Protein AF-A0A858RKI2-F1 (afdb_monomer_lite)

Organism: NCBI:txid2728835

Foldseek 3Di:
DDDDDDDDDDDDDDDPPPPPPPPPPPPPVPPPPQDDDDPVNVVVVQVQVVVLVQQFWDQDPVQKIWKWFADPPDIKIKMFHNWGFPDKDWDDQDPVNVVQQWPTKMKTFIFTQWMWIQDPVVRDIDDTDRGDDVQDFRIWMWTQGNNDIHIDTPSSVSMGNDDPPPVVPPD

Radius of gyration: 27.97 Å; chains: 1; bounding box: 84×61×71 Å

Secondary structure (DSSP, 8-state):
---------------------------------PPPPPHHHHHHHHHHHHHHHHTT-EE-TTSEEEEEEEETTEEEEEEEES-EEEEEEEEP--HHHHHTTEEEEEEEEEE-SEEEEEETTTTEEPPPBSS--TTS-SEEEEEEETTEEEEE-TTGGGEE---TTSSTT--

Sequence (171 aa):
MKHALLFLALLATVLPLSAQQAQKPTAVEAAAETPAMRHAEEKEVIAASAALLATSVDLREDGTARTTHQIGRFSNRIEFKGLGIDGIMKAPVTEADRQKGISRRYIALIRCKAHRIWDGPMVEWSEWRESSYGFFPSSIVVEEINGTLSAHAKRLSNFSPGIDSTMAAAR

pLDDT: mean 83.14, std 20.57, range [33.09, 98.69]

Structure (mmCIF, N/CA/C/O backbone):
data_AF-A0A858RKI2-F1
#
_entry.id   AF-A0A858RKI2-F1
#
loop_
_atom_site.group_PDB
_atom_site.id
_atom_site.type_symbol
_atom_site.label_atom_id
_atom_site.label_alt_id
_atom_site.label_comp_id
_atom_site.label_asym_id
_atom_site.label_entity_id
_atom_site.label_seq_id
_atom_site.pdbx_PDB_ins_code
_atom_site.Cartn_x
_atom_site.Cartn_y
_atom_site.Cartn_z
_atom_site.occupancy
_atom_site.B_iso_or_equiv
_atom_site.auth_seq_id
_atom_site.auth_comp_id
_atom_site.auth_asym_id
_atom_site.auth_atom_id
_atom_site.pdbx_PDB_model_num
ATOM 1 N N . MET A 1 1 ? 66.974 46.188 21.996 1.00 36.12 1 MET A N 1
ATOM 2 C CA . MET A 1 1 ? 66.202 47.125 22.848 1.00 36.12 1 MET A CA 1
ATOM 3 C C . MET A 1 1 ? 64.801 46.538 22.972 1.00 36.12 1 MET A C 1
ATOM 5 O O . MET A 1 1 ? 64.173 46.352 21.949 1.00 36.12 1 MET A O 1
ATOM 9 N N . LYS A 1 2 ? 64.479 45.865 24.081 1.00 39.69 2 LYS A N 1
ATOM 10 C CA . LYS A 1 2 ? 63.960 46.409 25.353 1.00 39.69 2 LYS A CA 1
ATOM 11 C C . LYS A 1 2 ? 62.419 46.536 25.348 1.00 39.69 2 LYS A C 1
ATOM 13 O O . LYS A 1 2 ? 61.899 47.468 24.756 1.00 39.69 2 LYS A O 1
ATOM 18 N N . HIS A 1 3 ? 61.801 45.644 26.138 1.00 39.72 3 HIS A N 1
ATOM 19 C CA . HIS A 1 3 ? 60.530 45.770 26.888 1.00 39.72 3 HIS A CA 1
ATOM 20 C C . HIS A 1 3 ? 59.224 45.570 26.079 1.00 39.72 3 HIS A C 1
ATOM 22 O O . HIS A 1 3 ? 59.159 45.954 24.926 1.00 39.72 3 HIS A O 1
ATOM 28 N N . ALA A 1 4 ? 58.150 44.954 26.587 1.00 47.41 4 ALA A N 1
ATOM 29 C CA . ALA A 1 4 ? 57.795 44.594 27.958 1.00 47.41 4 ALA A CA 1
ATOM 30 C C . ALA A 1 4 ? 56.807 43.408 27.991 1.00 47.41 4 ALA A C 1
ATOM 32 O O . ALA A 1 4 ? 55.899 43.323 27.166 1.00 47.41 4 ALA A O 1
ATOM 33 N N . LEU A 1 5 ? 56.967 42.547 29.002 1.00 50.38 5 LEU A N 1
ATOM 34 C CA . LEU A 1 5 ? 55.889 41.757 29.596 1.00 50.38 5 LEU A CA 1
ATOM 35 C C . LEU A 1 5 ? 54.758 42.695 30.049 1.00 50.38 5 LEU A C 1
ATOM 37 O O . LEU A 1 5 ? 55.042 43.689 30.717 1.00 50.38 5 LEU A O 1
ATOM 41 N N . LEU A 1 6 ? 53.500 42.301 29.848 1.00 52.38 6 LEU A N 1
ATOM 42 C CA . LEU A 1 6 ? 52.446 42.644 30.799 1.00 52.38 6 LEU A CA 1
ATOM 43 C C . LEU A 1 6 ? 51.528 41.439 31.020 1.00 52.38 6 LEU A C 1
ATOM 45 O O . LEU A 1 6 ? 50.743 41.042 30.164 1.00 52.38 6 LEU A O 1
ATOM 49 N N . PHE A 1 7 ? 51.698 40.854 32.201 1.00 47.66 7 PHE A N 1
ATOM 50 C CA . PHE A 1 7 ? 50.755 39.976 32.876 1.00 47.66 7 PHE A CA 1
ATOM 51 C C . PHE A 1 7 ? 49.461 40.754 33.153 1.00 47.66 7 PHE A C 1
ATOM 53 O O . PHE A 1 7 ? 49.524 41.826 33.753 1.00 47.66 7 PHE A O 1
ATOM 60 N N . LEU A 1 8 ? 48.297 40.188 32.832 1.00 52.75 8 LEU A N 1
ATOM 61 C CA . LEU A 1 8 ? 47.074 40.507 33.566 1.00 52.75 8 LEU A CA 1
ATOM 62 C C . LEU A 1 8 ? 46.262 39.227 33.775 1.00 52.75 8 LEU A C 1
ATOM 64 O O . LEU A 1 8 ? 45.680 38.666 32.849 1.00 52.75 8 LEU A O 1
ATOM 68 N N . ALA A 1 9 ? 46.288 38.758 35.018 1.00 50.25 9 ALA A N 1
ATOM 69 C CA . ALA A 1 9 ? 45.413 37.725 35.535 1.00 50.25 9 ALA A CA 1
ATOM 70 C C . ALA A 1 9 ? 43.988 38.282 35.648 1.00 50.25 9 ALA A C 1
ATOM 72 O O . ALA A 1 9 ? 43.811 39.375 36.187 1.00 50.25 9 ALA A O 1
ATOM 73 N N . LEU A 1 10 ? 42.978 37.525 35.211 1.00 48.59 10 LEU A N 1
ATOM 74 C CA . LEU A 1 10 ? 41.600 37.770 35.626 1.00 48.59 10 LEU A CA 1
ATOM 75 C C . LEU A 1 10 ? 40.978 36.500 36.216 1.00 48.59 10 LEU A C 1
ATOM 77 O O . LEU A 1 10 ? 41.015 35.419 35.634 1.00 48.59 10 LEU A O 1
ATOM 81 N N . LEU A 1 11 ? 40.471 36.714 37.425 1.00 50.12 11 LEU A N 1
ATOM 82 C CA . LEU A 1 11 ? 39.887 35.822 38.413 1.00 50.12 11 LEU A CA 1
ATOM 83 C C . LEU A 1 11 ? 38.933 34.744 37.882 1.00 50.12 11 LEU A C 1
ATOM 85 O O . LEU A 1 11 ? 37.985 35.007 37.146 1.00 50.12 11 LEU A O 1
ATOM 89 N N . ALA A 1 12 ? 39.125 33.550 38.439 1.00 54.34 12 ALA A N 1
ATOM 90 C CA . ALA A 1 12 ? 38.161 32.468 38.486 1.00 54.34 12 ALA A CA 1
ATOM 91 C C . ALA A 1 12 ? 36.948 32.828 39.364 1.00 54.34 12 ALA A C 1
ATOM 93 O O . ALA A 1 12 ? 37.104 33.198 40.525 1.00 54.34 12 ALA A O 1
ATOM 94 N N . THR A 1 13 ? 35.742 32.623 38.834 1.00 47.50 13 THR A N 1
ATOM 95 C CA . THR A 1 13 ? 34.520 32.379 39.619 1.00 47.50 13 THR A CA 1
ATOM 96 C C . THR A 1 13 ? 33.737 31.254 38.945 1.00 47.50 13 THR A C 1
ATOM 98 O O . THR A 1 13 ? 32.781 31.469 38.206 1.00 47.50 13 THR A O 1
ATOM 101 N N . VAL A 1 14 ? 34.193 30.015 39.141 1.00 53.03 14 VAL A N 1
ATOM 102 C CA . VAL A 1 14 ? 33.421 28.841 38.723 1.00 53.03 14 VAL A CA 1
ATOM 103 C C . VAL A 1 14 ? 32.367 28.603 39.798 1.00 53.03 14 VAL A C 1
ATOM 105 O O . VAL A 1 14 ? 32.692 28.302 40.945 1.00 53.03 14 VAL A O 1
ATOM 108 N N . LEU A 1 15 ? 31.110 28.834 39.424 1.00 57.56 15 LEU A N 1
ATOM 109 C CA . LEU A 1 15 ? 29.923 28.619 40.246 1.00 57.56 15 LEU A CA 1
ATOM 110 C C . LEU A 1 15 ? 29.910 27.199 40.843 1.00 57.56 15 LEU A C 1
ATOM 112 O O . LEU A 1 15 ? 30.323 26.253 40.165 1.00 57.56 15 LEU A O 1
ATOM 116 N N . PRO A 1 16 ? 29.405 27.019 42.079 1.00 51.66 16 PRO A N 1
ATOM 117 C CA . PRO A 1 16 ? 29.205 25.695 42.636 1.00 51.66 16 PRO A CA 1
ATOM 118 C C . PRO A 1 16 ? 28.183 24.953 41.776 1.00 51.66 16 PRO A C 1
ATOM 120 O O . PRO A 1 16 ? 27.050 25.397 41.583 1.00 51.66 16 PRO A O 1
ATOM 123 N N . LEU A 1 17 ? 28.622 23.813 41.252 1.00 49.69 17 LEU A N 1
ATOM 124 C CA . LEU A 1 17 ? 27.798 22.804 40.614 1.00 49.69 17 LEU A CA 1
ATOM 125 C C . LEU A 1 17 ? 26.860 22.234 41.686 1.00 49.69 17 LEU A C 1
ATOM 127 O O . LEU A 1 17 ? 27.155 21.218 42.313 1.00 49.69 17 LEU A O 1
ATOM 131 N N . SER A 1 18 ? 25.756 22.932 41.955 1.00 55.06 18 SER A N 1
ATOM 132 C CA . SER A 1 18 ? 24.656 22.378 42.732 1.00 55.06 18 SER A CA 1
ATOM 133 C C . SER A 1 18 ? 24.201 21.122 42.012 1.00 55.06 18 SER A C 1
ATOM 135 O O . SER A 1 18 ? 23.663 21.179 40.907 1.00 55.06 18 SER A O 1
ATOM 137 N N . ALA A 1 19 ? 24.492 19.988 42.641 1.00 53.28 19 ALA A N 1
ATOM 138 C CA . ALA A 1 19 ? 24.012 18.678 42.276 1.00 53.28 19 ALA A CA 1
ATOM 139 C C . ALA A 1 19 ? 22.488 18.740 42.158 1.00 53.28 19 ALA A C 1
ATOM 141 O O . ALA A 1 19 ? 21.755 18.645 43.141 1.00 53.28 19 ALA A O 1
ATOM 142 N N . GLN A 1 20 ? 22.015 18.927 40.932 1.00 51.88 20 GLN A N 1
ATOM 143 C CA . GLN A 1 20 ? 20.638 18.695 40.566 1.00 51.88 20 GLN A CA 1
ATOM 144 C C . GLN A 1 20 ? 20.462 17.184 40.679 1.00 51.88 20 GLN A C 1
ATOM 146 O O . GLN A 1 20 ? 20.778 16.433 39.758 1.00 51.88 20 GLN A O 1
ATOM 151 N N . GLN A 1 21 ? 20.071 16.734 41.875 1.00 49.28 21 GLN A N 1
ATOM 152 C CA . GLN A 1 21 ? 19.572 15.388 42.092 1.00 49.28 21 GLN A CA 1
ATOM 153 C C . GLN A 1 21 ? 18.500 15.166 41.035 1.00 49.28 21 GLN A C 1
ATOM 155 O O . GLN A 1 21 ? 17.406 15.724 41.108 1.00 49.28 21 GLN A O 1
ATOM 160 N N . ALA A 1 22 ? 18.855 14.383 40.021 1.00 46.59 22 ALA A N 1
ATOM 161 C CA . ALA A 1 22 ? 17.916 13.822 39.085 1.00 46.59 22 ALA A CA 1
ATOM 162 C C . ALA A 1 22 ? 16.953 12.969 39.914 1.00 46.59 22 ALA A C 1
ATOM 164 O O . ALA A 1 22 ? 17.227 11.809 40.224 1.00 46.59 22 ALA A O 1
ATOM 165 N N . GLN A 1 23 ? 15.837 13.573 40.327 1.00 50.12 23 GLN A N 1
ATOM 166 C CA . GLN A 1 23 ? 14.639 12.842 40.687 1.00 50.12 23 GLN A CA 1
ATOM 167 C C . GLN A 1 23 ? 14.263 12.048 39.446 1.00 50.12 23 GLN A C 1
ATOM 169 O O . GLN A 1 23 ? 13.636 12.556 38.523 1.00 50.12 23 GLN A O 1
ATOM 174 N N . LYS A 1 24 ? 14.737 10.805 39.409 1.00 44.94 24 LYS A N 1
ATOM 175 C CA . LYS A 1 24 ? 14.266 9.762 38.515 1.00 44.94 24 LYS A CA 1
ATOM 176 C C . LYS A 1 24 ? 12.755 9.688 38.754 1.00 44.94 24 LYS A C 1
ATOM 178 O O . LYS A 1 24 ? 12.365 9.297 39.857 1.00 44.94 24 LYS A O 1
ATOM 183 N N . PRO A 1 25 ? 11.897 10.108 37.811 1.00 48.62 25 PRO A N 1
ATOM 184 C CA . PRO A 1 25 ? 10.475 9.902 37.972 1.00 48.62 25 PRO A CA 1
ATOM 185 C C . PRO A 1 25 ? 10.285 8.392 37.916 1.00 48.62 25 PRO A C 1
ATOM 187 O O . PRO A 1 25 ? 10.429 7.773 36.863 1.00 48.62 25 PRO A O 1
ATOM 190 N N . THR A 1 26 ? 10.008 7.783 39.063 1.00 49.16 26 THR A N 1
ATOM 191 C CA . THR A 1 26 ? 9.483 6.421 39.148 1.00 49.16 26 THR A CA 1
ATOM 192 C C . THR A 1 26 ? 8.024 6.460 38.695 1.00 49.16 26 THR A C 1
ATOM 194 O O . THR A 1 26 ? 7.110 6.157 39.451 1.00 49.16 26 THR A O 1
ATOM 197 N N . ALA A 1 27 ? 7.789 6.897 37.458 1.00 53.28 27 ALA A N 1
ATOM 198 C CA . ALA A 1 27 ? 6.580 6.557 36.746 1.00 53.28 27 ALA A CA 1
ATOM 199 C C . ALA A 1 27 ? 6.843 5.161 36.190 1.00 53.28 27 ALA A C 1
ATOM 201 O O . ALA A 1 27 ? 7.431 4.993 35.123 1.00 53.28 27 ALA A O 1
ATOM 202 N N . VAL A 1 28 ? 6.459 4.144 36.961 1.00 48.91 28 VAL A N 1
ATOM 203 C CA . VAL A 1 28 ? 6.124 2.850 36.372 1.00 48.91 28 VAL A CA 1
ATOM 204 C C . VAL A 1 28 ? 4.863 3.122 35.560 1.00 48.91 28 VAL A C 1
ATOM 206 O O . VAL A 1 28 ? 3.744 2.96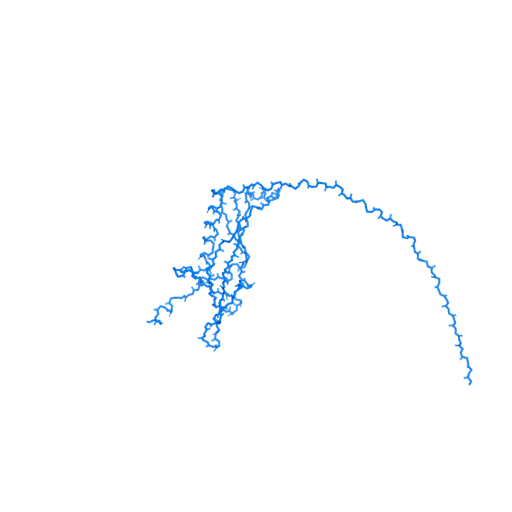3 36.037 1.00 48.91 28 VAL A O 1
ATOM 209 N N . GLU A 1 29 ? 5.060 3.675 34.365 1.00 51.69 29 GLU A N 1
ATOM 210 C CA . GLU A 1 29 ? 4.065 3.693 33.313 1.00 51.69 29 GLU A CA 1
ATOM 211 C C . GLU A 1 29 ? 3.793 2.219 33.045 1.00 51.69 29 GLU A C 1
ATOM 213 O O . GLU A 1 29 ? 4.621 1.514 32.466 1.00 51.69 29 GLU A O 1
ATOM 218 N N . ALA A 1 30 ? 2.708 1.716 33.637 1.00 50.47 30 ALA A N 1
ATOM 219 C CA . ALA A 1 30 ? 2.226 0.375 33.392 1.00 50.47 30 ALA A CA 1
ATOM 220 C C . ALA A 1 30 ? 2.144 0.240 31.875 1.00 50.47 30 ALA A C 1
ATOM 222 O O . ALA A 1 30 ? 1.335 0.921 31.245 1.00 50.47 30 ALA A O 1
ATOM 223 N N . ALA A 1 31 ? 3.046 -0.556 31.298 1.00 51.44 31 ALA A N 1
ATOM 224 C CA . ALA A 1 31 ? 3.035 -0.864 29.884 1.00 51.44 31 ALA A CA 1
ATOM 225 C C . ALA A 1 31 ? 1.660 -1.463 29.608 1.00 51.44 31 ALA A C 1
ATOM 227 O O . ALA A 1 31 ? 1.394 -2.602 29.985 1.00 51.44 31 ALA A O 1
ATOM 228 N N . ALA A 1 32 ? 0.751 -0.647 29.074 1.00 59.94 32 ALA A N 1
ATOM 229 C CA . ALA A 1 32 ? -0.600 -1.070 28.784 1.00 59.94 32 ALA A CA 1
ATOM 230 C C . ALA A 1 32 ? -0.476 -2.242 27.813 1.00 59.94 32 ALA A C 1
ATOM 232 O O . ALA A 1 32 ? -0.020 -2.064 26.680 1.00 59.94 32 ALA A O 1
ATOM 233 N N . GLU A 1 33 ? -0.796 -3.445 28.293 1.00 58.66 33 GLU A N 1
ATOM 234 C CA . GLU A 1 33 ? -0.768 -4.654 27.483 1.00 58.66 33 GLU A CA 1
ATOM 235 C C . GLU A 1 33 ? -1.616 -4.387 26.246 1.00 58.66 33 GLU A C 1
ATOM 237 O O . GLU A 1 33 ? -2.821 -4.139 26.327 1.00 58.66 33 GLU A O 1
ATOM 242 N N . THR A 1 34 ? -0.961 -4.338 25.087 1.00 61.34 34 THR A N 1
ATOM 243 C CA . THR A 1 34 ? -1.662 -4.085 23.834 1.00 61.34 34 THR A CA 1
ATOM 244 C C . THR A 1 34 ? -2.563 -5.293 23.591 1.00 61.34 34 THR A C 1
ATOM 246 O O . THR A 1 34 ? -2.041 -6.402 23.465 1.00 61.34 34 THR A O 1
ATOM 249 N N . PRO A 1 35 ? -3.899 -5.131 23.559 1.00 68.81 35 PRO A N 1
ATOM 250 C CA . PRO A 1 35 ? -4.794 -6.271 23.457 1.00 68.81 35 PRO A CA 1
ATOM 251 C C . PRO A 1 35 ? -4.510 -7.036 22.164 1.00 68.81 35 PRO A C 1
ATOM 253 O O . PRO A 1 35 ? -4.416 -6.429 21.092 1.00 68.81 35 PRO A O 1
ATOM 256 N N . ALA A 1 36 ? -4.381 -8.360 22.278 1.00 77.88 36 ALA A N 1
ATOM 257 C CA . ALA A 1 36 ? -4.088 -9.233 21.149 1.00 77.88 36 ALA A CA 1
ATOM 258 C C . ALA A 1 36 ? -5.104 -9.028 20.012 1.00 77.88 36 ALA A C 1
ATOM 260 O O . ALA A 1 36 ? -6.308 -8.865 20.243 1.00 77.88 36 ALA A O 1
ATOM 261 N N . MET A 1 37 ? -4.611 -9.014 18.774 1.00 86.94 37 MET A N 1
ATOM 262 C CA . MET A 1 37 ? -5.456 -8.901 17.590 1.00 86.94 37 MET A CA 1
ATOM 263 C C . MET A 1 37 ? -6.272 -10.180 17.412 1.00 86.94 37 MET A C 1
ATOM 265 O O . MET A 1 37 ? -5.734 -11.284 17.467 1.00 86.94 37 MET A O 1
ATOM 269 N N . ARG A 1 38 ? -7.578 -10.040 17.180 1.00 89.69 38 ARG A N 1
ATOM 270 C CA . ARG A 1 38 ? -8.425 -11.191 16.844 1.00 89.69 38 ARG A CA 1
ATOM 271 C C . ARG A 1 38 ? -8.245 -11.536 15.366 1.00 89.69 38 ARG A C 1
ATOM 273 O O . ARG A 1 38 ? -8.160 -10.638 14.538 1.00 89.69 38 ARG A O 1
ATOM 280 N N . HIS A 1 39 ? -8.323 -12.817 15.012 1.00 87.62 39 HIS A N 1
ATOM 281 C CA . HIS A 1 39 ? -8.205 -13.271 13.617 1.00 87.62 39 HIS A CA 1
ATOM 282 C C . HIS A 1 39 ? -9.212 -12.591 12.660 1.00 87.62 39 HIS A C 1
ATOM 284 O O . HIS A 1 39 ? -8.916 -12.341 11.494 1.00 87.62 39 HIS A O 1
ATOM 290 N N . ALA A 1 40 ? -10.422 -12.273 13.135 1.00 92.12 40 ALA A N 1
ATOM 291 C CA . ALA A 1 40 ? -11.398 -11.523 12.339 1.00 92.12 40 ALA A CA 1
ATOM 292 C C . ALA A 1 40 ? -10.909 -10.099 12.008 1.00 92.12 40 ALA A C 1
ATOM 294 O O . ALA A 1 40 ? -11.049 -9.656 10.873 1.00 92.12 40 ALA A O 1
ATOM 295 N N . GLU A 1 41 ? -10.273 -9.426 12.973 1.00 94.12 41 GLU A N 1
ATOM 296 C CA . GLU A 1 41 ? -9.709 -8.081 12.794 1.00 94.12 41 GLU A CA 1
ATOM 297 C C . GLU A 1 41 ? -8.549 -8.102 11.797 1.00 94.12 41 GLU A C 1
ATOM 299 O O . GLU A 1 41 ? -8.443 -7.223 10.951 1.00 94.12 41 GLU A O 1
ATOM 304 N N . GLU A 1 42 ? -7.704 -9.130 11.852 1.00 95.44 42 GLU A N 1
ATOM 305 C CA . GLU A 1 42 ? -6.600 -9.294 10.907 1.00 95.44 42 GLU A CA 1
ATOM 306 C C . GLU A 1 42 ? -7.110 -9.381 9.462 1.00 95.44 42 GLU A C 1
ATOM 308 O O . GLU A 1 42 ? -6.651 -8.643 8.590 1.00 95.44 42 GLU A O 1
ATOM 313 N N . LYS A 1 43 ? -8.130 -10.213 9.214 1.00 96.38 43 LYS A N 1
ATOM 314 C CA . LYS A 1 43 ? -8.747 -10.352 7.887 1.00 96.38 43 LYS A CA 1
ATOM 315 C C . LYS A 1 43 ? -9.358 -9.037 7.392 1.00 96.38 43 LYS A C 1
ATOM 317 O O . LYS A 1 43 ? -9.203 -8.701 6.219 1.00 96.38 43 LYS A O 1
ATOM 322 N N . GLU A 1 44 ? -10.034 -8.299 8.273 1.00 97.00 44 GLU A N 1
ATOM 323 C CA . GLU A 1 44 ? -10.581 -6.968 7.979 1.00 97.00 44 GLU A CA 1
ATOM 324 C C . GLU A 1 44 ? -9.476 -5.981 7.565 1.00 97.00 44 GLU A C 1
ATOM 326 O O . GLU A 1 44 ? -9.600 -5.293 6.549 1.00 97.00 44 GLU A O 1
ATOM 331 N N . VAL A 1 45 ? -8.370 -5.944 8.314 1.00 97.56 45 VAL A N 1
ATOM 332 C CA . VAL A 1 45 ? -7.240 -5.042 8.054 1.00 97.56 45 VAL A CA 1
ATOM 333 C C . VAL A 1 45 ? -6.508 -5.413 6.765 1.00 97.56 45 VAL A C 1
ATOM 335 O O . VAL A 1 45 ? -6.158 -4.514 5.996 1.00 97.56 45 VAL A O 1
ATOM 338 N N . ILE A 1 46 ? -6.312 -6.707 6.486 1.00 97.56 46 ILE A N 1
ATOM 339 C CA . ILE A 1 46 ? -5.743 -7.184 5.215 1.00 97.56 46 ILE A CA 1
ATOM 340 C C . ILE A 1 46 ? -6.629 -6.744 4.049 1.00 97.56 46 ILE A C 1
ATOM 342 O O . ILE A 1 46 ? -6.117 -6.190 3.080 1.00 97.56 46 ILE A O 1
ATOM 346 N N . ALA A 1 47 ? -7.946 -6.945 4.144 1.00 97.62 47 ALA A N 1
ATOM 347 C CA . ALA A 1 47 ? -8.878 -6.579 3.081 1.00 97.62 47 ALA A CA 1
ATOM 348 C C . ALA A 1 47 ? -8.884 -5.064 2.812 1.00 97.62 47 ALA A C 1
ATOM 350 O O . ALA A 1 47 ? -8.756 -4.648 1.661 1.00 97.62 47 ALA A O 1
ATOM 351 N N . ALA A 1 48 ? -8.962 -4.239 3.862 1.00 98.19 48 ALA A N 1
ATOM 352 C CA . ALA A 1 48 ? -8.915 -2.781 3.737 1.00 98.19 48 ALA A CA 1
ATOM 353 C C . ALA A 1 48 ? -7.579 -2.296 3.144 1.00 98.19 48 ALA A C 1
ATOM 355 O O . ALA A 1 48 ? -7.548 -1.417 2.283 1.00 98.19 48 ALA A O 1
ATOM 356 N N . SER A 1 49 ? -6.472 -2.907 3.570 1.00 98.31 49 SER A N 1
ATOM 357 C CA . SER A 1 49 ? -5.130 -2.595 3.075 1.00 98.31 49 SER A CA 1
ATOM 358 C C . SER A 1 49 ? -4.947 -2.991 1.609 1.00 98.31 49 SER A C 1
ATOM 360 O O . SER A 1 49 ? -4.407 -2.213 0.825 1.00 98.31 49 SER A O 1
ATOM 362 N N . ALA A 1 50 ? -5.426 -4.174 1.216 1.00 96.38 50 ALA A N 1
ATOM 363 C CA . ALA A 1 50 ? -5.390 -4.644 -0.166 1.00 96.38 50 ALA A CA 1
ATOM 364 C C . ALA A 1 50 ? -6.234 -3.752 -1.088 1.00 96.38 50 ALA A C 1
ATOM 366 O O . ALA A 1 50 ? -5.771 -3.382 -2.166 1.00 96.38 50 ALA A O 1
ATOM 367 N N . ALA A 1 51 ? -7.430 -3.350 -0.641 1.00 96.81 51 ALA A N 1
ATOM 368 C CA . ALA A 1 51 ? -8.287 -2.425 -1.378 1.00 96.81 51 ALA A CA 1
ATOM 369 C C . ALA A 1 51 ? -7.602 -1.070 -1.609 1.00 96.81 51 ALA A C 1
ATOM 371 O O . ALA A 1 51 ? -7.645 -0.549 -2.720 1.00 96.81 51 ALA A O 1
ATOM 372 N N . LEU A 1 52 ? -6.918 -0.530 -0.593 1.00 97.75 52 LEU A N 1
ATOM 373 C CA . LEU A 1 52 ? -6.134 0.696 -0.738 1.00 97.75 52 LEU A CA 1
ATOM 374 C C . LEU A 1 52 ? -4.949 0.512 -1.702 1.00 97.75 52 LEU A C 1
ATOM 376 O O . LEU A 1 52 ? -4.721 1.358 -2.557 1.00 97.75 52 LEU A O 1
ATOM 380 N N . LEU A 1 53 ? -4.185 -0.580 -1.598 1.00 96.88 53 LEU A N 1
ATOM 381 C CA . LEU A 1 53 ? -3.053 -0.820 -2.505 1.00 96.88 53 LEU A CA 1
ATOM 382 C C . LEU A 1 53 ? -3.499 -0.925 -3.967 1.00 96.88 53 LEU A C 1
ATOM 384 O O . LEU A 1 53 ? -2.826 -0.380 -4.842 1.00 96.88 53 LEU A O 1
ATOM 388 N N . ALA A 1 54 ? -4.647 -1.556 -4.224 1.00 94.88 54 ALA A N 1
ATOM 389 C CA . ALA A 1 54 ? -5.209 -1.701 -5.564 1.00 94.88 54 ALA A CA 1
ATOM 390 C C . ALA A 1 54 ? -5.550 -0.356 -6.236 1.00 94.88 54 ALA A C 1
ATOM 392 O O . ALA A 1 54 ? -5.615 -0.288 -7.461 1.00 94.88 54 ALA A O 1
ATOM 393 N N . THR A 1 55 ? -5.713 0.741 -5.481 1.00 95.88 55 THR A N 1
ATOM 394 C CA . THR A 1 55 ? -5.914 2.074 -6.084 1.00 95.88 55 THR A CA 1
ATOM 395 C C . THR A 1 55 ? -4.641 2.657 -6.690 1.00 95.88 55 THR A C 1
ATOM 397 O O . THR A 1 55 ? -4.706 3.618 -7.454 1.00 95.88 55 THR A O 1
ATOM 400 N N . SER A 1 56 ? -3.477 2.118 -6.326 1.00 96.69 56 SER A N 1
ATOM 401 C CA . SER A 1 56 ? -2.166 2.689 -6.652 1.00 96.69 56 SER A CA 1
ATOM 402 C C . SER A 1 56 ? -1.215 1.700 -7.312 1.00 96.69 56 SER A C 1
ATOM 404 O O . SER A 1 56 ? -0.158 2.106 -7.800 1.00 96.69 56 SER A O 1
ATOM 406 N N . VAL A 1 57 ? -1.566 0.418 -7.337 1.00 96.44 57 VAL A N 1
ATOM 407 C CA . VAL A 1 57 ? -0.729 -0.660 -7.850 1.00 96.44 57 VAL A CA 1
ATOM 408 C C . VAL A 1 57 ? -1.586 -1.643 -8.644 1.00 96.44 57 VAL A C 1
ATOM 410 O O . VAL A 1 57 ? -2.627 -2.084 -8.169 1.00 96.44 57 VAL A O 1
ATOM 413 N N . ASP A 1 58 ? -1.118 -2.006 -9.834 1.00 95.44 58 ASP A N 1
ATOM 414 C CA . ASP A 1 58 ? -1.647 -3.105 -10.637 1.00 95.44 58 ASP A CA 1
ATOM 415 C C . ASP A 1 58 ? -1.047 -4.432 -10.145 1.00 95.44 58 ASP A C 1
ATOM 417 O O . ASP A 1 58 ? 0.156 -4.672 -10.293 1.00 95.44 58 ASP A O 1
ATOM 421 N N . LEU A 1 59 ? -1.861 -5.263 -9.494 1.00 92.62 59 LEU A N 1
ATOM 422 C CA . LEU A 1 59 ? -1.470 -6.577 -8.976 1.00 92.62 59 LEU A CA 1
ATOM 423 C C . LEU A 1 59 ? -1.703 -7.640 -10.055 1.00 92.62 59 LEU A C 1
ATOM 425 O O . LEU A 1 59 ? -2.816 -7.773 -10.558 1.00 92.62 59 LEU A O 1
ATOM 429 N N . ARG A 1 60 ? -0.674 -8.429 -10.381 1.00 92.69 60 ARG A N 1
ATOM 430 C CA . ARG A 1 60 ? -0.712 -9.397 -11.486 1.00 92.69 60 ARG A CA 1
ATOM 431 C C . ARG A 1 60 ? -0.709 -10.844 -10.998 1.00 92.69 60 ARG A C 1
ATOM 433 O O . ARG A 1 60 ? -0.187 -11.164 -9.932 1.00 92.69 60 ARG A O 1
ATOM 440 N N . GLU A 1 61 ? -1.247 -11.736 -11.829 1.00 91.31 61 GLU A N 1
ATOM 441 C CA . GLU A 1 61 ? -1.337 -13.180 -11.552 1.00 91.31 61 GLU A CA 1
ATOM 442 C C . GLU A 1 61 ? 0.036 -13.857 -11.392 1.00 91.31 61 GLU A C 1
ATOM 444 O O . GLU A 1 61 ? 0.158 -14.863 -10.699 1.00 91.31 61 GLU A O 1
ATOM 449 N N . ASP A 1 62 ? 1.090 -13.283 -11.983 1.00 92.81 62 ASP A N 1
ATOM 450 C CA . ASP A 1 62 ? 2.474 -13.768 -11.876 1.00 92.81 62 ASP A CA 1
ATOM 451 C C . ASP A 1 62 ? 3.138 -13.457 -10.513 1.00 92.81 62 ASP A C 1
ATOM 453 O O . ASP A 1 62 ? 4.326 -13.725 -10.318 1.00 92.81 62 ASP A O 1
ATOM 457 N N . GLY A 1 63 ? 2.392 -12.881 -9.562 1.00 92.69 63 GLY A N 1
ATOM 458 C CA . GLY A 1 63 ? 2.881 -12.526 -8.227 1.00 92.69 63 GLY A CA 1
ATOM 459 C C . GLY A 1 63 ? 3.740 -11.258 -8.196 1.00 92.69 63 GLY A C 1
ATOM 460 O O . GLY A 1 63 ? 4.396 -10.965 -7.186 1.00 92.69 63 GLY A O 1
ATOM 461 N N . THR A 1 64 ? 3.763 -10.501 -9.289 1.00 96.44 64 THR A N 1
ATOM 462 C CA . THR A 1 64 ? 4.374 -9.175 -9.339 1.00 96.44 64 THR A CA 1
ATOM 463 C C . THR A 1 64 ? 3.317 -8.077 -9.277 1.00 96.44 64 THR A C 1
ATOM 465 O O . THR A 1 64 ? 2.117 -8.310 -9.415 1.00 96.44 64 THR A O 1
ATOM 468 N N . ALA A 1 65 ? 3.776 -6.851 -9.066 1.00 96.25 65 ALA A N 1
ATOM 469 C CA . ALA A 1 65 ? 2.916 -5.685 -9.008 1.00 96.25 65 ALA A CA 1
ATOM 470 C C . ALA A 1 65 ? 3.565 -4.510 -9.743 1.00 96.25 65 ALA A C 1
ATOM 472 O O . ALA A 1 65 ? 4.790 -4.396 -9.730 1.00 96.25 65 ALA A O 1
ATOM 473 N N . ARG A 1 66 ? 2.784 -3.639 -10.383 1.00 95.75 66 ARG A N 1
ATOM 474 C CA . ARG A 1 66 ? 3.290 -2.472 -11.125 1.00 95.75 66 ARG A CA 1
ATOM 475 C C . ARG A 1 66 ? 2.671 -1.179 -10.634 1.00 95.75 66 ARG A C 1
ATOM 477 O O . ARG A 1 66 ? 1.518 -1.134 -10.233 1.00 95.75 66 ARG A O 1
ATOM 484 N N . THR A 1 67 ? 3.445 -0.106 -10.678 1.00 96.31 67 THR A N 1
ATOM 485 C CA . THR A 1 67 ? 2.952 1.237 -10.376 1.00 96.31 67 THR A CA 1
ATOM 486 C C . THR A 1 67 ? 3.732 2.280 -11.164 1.00 96.31 67 THR A C 1
ATOM 488 O O . THR A 1 67 ? 4.849 2.038 -11.625 1.00 96.31 67 THR A O 1
ATOM 491 N N . THR A 1 68 ? 3.157 3.466 -11.302 1.00 95.81 68 THR A N 1
ATOM 492 C CA . THR A 1 68 ? 3.844 4.670 -11.755 1.00 95.81 68 THR A CA 1
ATOM 493 C C . THR A 1 68 ? 3.929 5.655 -10.601 1.00 95.81 68 THR A C 1
ATOM 495 O O . THR A 1 68 ? 2.910 6.097 -10.082 1.00 95.81 68 THR A O 1
ATOM 498 N N . HIS A 1 69 ? 5.148 6.033 -10.224 1.00 95.12 69 HIS A N 1
ATOM 499 C CA . HIS A 1 69 ? 5.409 7.087 -9.252 1.00 95.12 69 HIS A CA 1
ATOM 500 C C . HIS A 1 69 ? 5.531 8.434 -9.959 1.00 95.12 69 HIS A C 1
ATOM 502 O O . HIS A 1 69 ? 6.419 8.620 -10.793 1.00 95.12 69 HIS A O 1
ATOM 508 N N . GLN A 1 70 ? 4.668 9.377 -9.600 1.00 92.62 70 GLN A N 1
ATOM 509 C CA . GLN A 1 70 ? 4.682 10.748 -10.093 1.00 92.62 70 GLN A CA 1
ATOM 510 C C . GLN A 1 70 ? 5.382 11.683 -9.097 1.00 92.62 70 GLN A C 1
ATOM 512 O O . GLN A 1 70 ? 5.026 11.751 -7.919 1.00 92.62 70 GLN A O 1
ATOM 517 N N . ILE A 1 71 ? 6.375 12.434 -9.582 1.00 87.50 71 ILE A N 1
ATOM 518 C CA . ILE A 1 71 ? 7.096 13.468 -8.830 1.00 87.50 71 ILE A CA 1
ATOM 519 C C . ILE A 1 71 ? 7.134 14.743 -9.676 1.00 87.50 71 ILE A C 1
ATOM 521 O O . ILE A 1 71 ? 7.989 14.915 -10.547 1.00 87.50 71 ILE A O 1
ATOM 525 N N . GLY A 1 72 ? 6.198 15.660 -9.428 1.00 88.62 72 GLY A N 1
ATOM 526 C CA . GLY A 1 72 ? 6.050 16.857 -10.254 1.00 88.62 72 GLY A CA 1
ATOM 527 C C . GLY A 1 72 ? 5.732 16.478 -11.702 1.00 88.62 72 GLY A C 1
ATOM 528 O O . GLY A 1 72 ? 4.682 15.905 -11.968 1.00 88.62 72 GLY A O 1
ATOM 529 N N . ARG A 1 73 ? 6.642 16.783 -12.634 1.00 86.00 73 ARG A N 1
ATOM 530 C CA . ARG A 1 73 ? 6.513 16.412 -14.058 1.00 86.00 73 ARG A CA 1
ATOM 531 C C . ARG A 1 73 ? 7.190 15.086 -14.417 1.00 86.00 73 ARG A C 1
ATOM 533 O O . ARG A 1 73 ? 7.079 14.646 -15.555 1.00 86.00 73 ARG A O 1
ATOM 540 N N . PHE A 1 74 ? 7.906 14.471 -13.480 1.00 86.38 74 PHE A N 1
ATOM 541 C CA . PHE A 1 74 ? 8.606 13.211 -13.706 1.00 86.38 74 PHE A CA 1
ATOM 542 C C . PHE A 1 74 ? 7.710 12.031 -13.342 1.00 86.38 74 PHE A C 1
ATOM 544 O O . PHE A 1 74 ? 7.008 12.065 -12.331 1.00 86.38 74 PHE A O 1
ATOM 551 N N . SER A 1 75 ? 7.770 10.970 -14.143 1.00 90.25 75 SER A N 1
ATOM 552 C CA . SER A 1 75 ? 7.071 9.714 -13.882 1.00 90.25 75 SER A CA 1
ATOM 553 C C . SER A 1 75 ? 8.038 8.544 -14.006 1.00 90.25 75 SER A C 1
ATOM 555 O O . SER A 1 75 ? 8.640 8.369 -15.064 1.00 90.25 75 SER A O 1
ATOM 557 N N . ASN A 1 76 ? 8.142 7.725 -12.963 1.00 91.62 76 ASN A N 1
ATOM 558 C CA . ASN A 1 76 ? 8.947 6.506 -12.971 1.00 91.62 76 ASN A CA 1
ATOM 559 C C . ASN A 1 76 ? 8.037 5.287 -12.871 1.00 91.62 76 ASN A C 1
ATOM 561 O O . ASN A 1 76 ? 7.206 5.211 -11.966 1.00 91.62 76 ASN A O 1
ATOM 565 N N . ARG A 1 77 ? 8.211 4.320 -13.774 1.00 94.00 77 ARG A N 1
ATOM 566 C CA . ARG A 1 77 ? 7.514 3.033 -13.691 1.00 94.00 77 ARG A CA 1
ATOM 567 C C . ARG A 1 77 ? 8.304 2.110 -12.782 1.00 94.00 77 ARG A C 1
ATOM 569 O O . ARG A 1 77 ? 9.528 2.037 -12.886 1.00 94.00 77 ARG A O 1
ATOM 576 N N . ILE A 1 78 ? 7.608 1.430 -11.888 1.00 96.06 78 ILE A N 1
ATOM 577 C CA . ILE A 1 78 ? 8.197 0.555 -10.881 1.00 96.06 78 ILE A CA 1
ATOM 578 C C . ILE A 1 78 ? 7.477 -0.781 -10.946 1.00 96.06 78 ILE A C 1
ATOM 580 O O . ILE A 1 78 ? 6.257 -0.838 -11.102 1.00 96.06 78 ILE A O 1
ATOM 584 N N . GLU A 1 79 ? 8.241 -1.850 -10.789 1.00 97.19 79 GLU A N 1
ATOM 585 C CA . GLU A 1 79 ? 7.716 -3.197 -10.645 1.00 97.19 79 GLU A CA 1
ATOM 586 C C . GLU A 1 79 ? 8.225 -3.805 -9.341 1.00 97.19 79 GLU A C 1
ATOM 588 O O . GLU A 1 79 ? 9.396 -3.660 -8.987 1.00 97.19 79 GLU A O 1
ATOM 593 N N . PHE A 1 80 ? 7.341 -4.496 -8.634 1.00 98.00 80 PHE A N 1
ATOM 594 C CA . PHE A 1 80 ? 7.612 -5.182 -7.381 1.00 98.00 80 PHE A CA 1
ATOM 595 C C . PHE A 1 80 ? 7.445 -6.688 -7.557 1.00 98.00 80 PHE A C 1
ATOM 597 O O . PHE A 1 80 ? 6.536 -7.142 -8.248 1.00 98.00 80 PHE A O 1
ATOM 604 N N . LYS A 1 81 ? 8.270 -7.471 -6.863 1.00 98.00 81 LYS A N 1
ATOM 605 C CA . LYS A 1 81 ? 8.075 -8.915 -6.673 1.00 98.00 81 LYS A CA 1
ATOM 606 C C . LYS A 1 81 ? 7.506 -9.183 -5.289 1.00 98.00 81 LYS A C 1
ATOM 608 O O . LYS A 1 81 ? 8.109 -8.762 -4.302 1.00 98.00 81 LYS A O 1
ATOM 613 N N . GLY A 1 82 ? 6.400 -9.925 -5.213 1.00 96.81 82 GLY A N 1
ATOM 614 C CA . GLY A 1 82 ? 5.800 -10.343 -3.945 1.00 96.81 82 GLY A CA 1
ATOM 615 C C . GLY A 1 82 ? 5.440 -9.168 -3.037 1.00 96.81 82 GLY A C 1
ATOM 616 O O . GLY A 1 82 ? 5.793 -9.192 -1.863 1.00 96.81 82 GLY A O 1
ATOM 617 N N . LEU A 1 83 ? 4.828 -8.120 -3.599 1.00 97.81 83 LEU A N 1
ATOM 618 C CA . LEU A 1 83 ? 4.302 -7.001 -2.819 1.00 97.81 83 LEU A CA 1
ATOM 619 C C . LEU A 1 83 ? 3.108 -7.480 -1.984 1.00 97.81 83 LEU A C 1
ATOM 621 O O . LEU A 1 83 ? 2.188 -8.086 -2.528 1.00 97.81 83 LEU A O 1
ATOM 625 N N . GLY A 1 84 ? 3.103 -7.186 -0.688 1.00 97.12 84 GLY A N 1
ATOM 626 C CA . GLY A 1 84 ? 2.010 -7.577 0.194 1.00 97.12 84 GLY A CA 1
ATOM 627 C C . GLY A 1 84 ? 2.136 -7.021 1.607 1.00 97.12 84 GLY A C 1
ATOM 628 O O . GLY A 1 84 ? 3.025 -6.218 1.903 1.00 97.12 84 GLY A O 1
ATOM 629 N N . ILE A 1 85 ? 1.219 -7.461 2.469 1.00 97.50 85 ILE A N 1
ATOM 630 C CA . ILE A 1 85 ? 1.227 -7.160 3.902 1.00 97.50 85 ILE A CA 1
ATOM 631 C C . ILE A 1 85 ? 2.030 -8.244 4.627 1.00 97.50 85 ILE A C 1
ATOM 633 O O . ILE A 1 85 ? 1.691 -9.419 4.529 1.00 97.50 85 ILE A O 1
ATOM 637 N N . ASP A 1 86 ? 3.094 -7.848 5.327 1.00 95.88 86 ASP A N 1
ATOM 638 C CA . ASP A 1 86 ? 4.034 -8.757 6.018 1.00 95.88 86 ASP A CA 1
ATOM 639 C C . ASP A 1 86 ? 3.774 -8.855 7.528 1.00 95.88 86 ASP A C 1
ATOM 641 O O . ASP A 1 86 ? 4.273 -9.742 8.211 1.00 95.88 86 ASP A O 1
ATOM 645 N N . GLY A 1 87 ? 2.987 -7.933 8.077 1.00 95.94 87 GLY A N 1
ATOM 646 C CA . GLY A 1 87 ? 2.635 -7.945 9.487 1.00 95.94 87 GLY A CA 1
ATOM 647 C C . GLY A 1 87 ? 1.638 -6.855 9.822 1.00 95.94 87 GLY A C 1
ATOM 648 O O . GLY A 1 87 ? 1.567 -5.831 9.141 1.00 95.94 87 GLY A O 1
ATOM 649 N N . ILE A 1 88 ? 0.860 -7.075 10.876 1.00 97.06 88 ILE A N 1
ATOM 650 C CA . ILE A 1 88 ? -0.135 -6.119 11.348 1.00 97.06 88 ILE A CA 1
ATOM 651 C C . ILE A 1 88 ? 0.022 -5.973 12.854 1.00 97.06 88 ILE A C 1
ATOM 653 O O . ILE A 1 88 ? 0.072 -6.956 13.588 1.00 97.06 88 ILE A O 1
ATOM 657 N N . MET A 1 89 ? 0.084 -4.732 13.321 1.00 95.50 89 MET A N 1
ATOM 658 C CA . MET A 1 89 ? 0.101 -4.412 14.743 1.00 95.50 89 MET A CA 1
ATOM 659 C C . MET A 1 89 ? -1.068 -3.514 15.109 1.00 95.50 89 MET A C 1
ATOM 661 O O . MET A 1 89 ? -1.450 -2.618 14.355 1.00 95.50 89 MET A O 1
ATOM 665 N N . LYS A 1 90 ? -1.636 -3.751 16.288 1.00 95.56 90 LYS A N 1
ATOM 666 C CA . LYS A 1 90 ? -2.639 -2.869 16.877 1.00 95.56 90 LYS A CA 1
ATOM 667 C C . LYS A 1 90 ? -1.924 -1.683 17.515 1.00 95.56 90 LYS A C 1
ATOM 669 O O . LYS A 1 90 ? -0.988 -1.873 18.284 1.00 95.56 90 LYS A O 1
ATOM 674 N N . ALA A 1 91 ? -2.347 -0.473 17.174 1.00 94.56 91 ALA A N 1
ATOM 675 C CA . ALA A 1 91 ? -1.778 0.754 17.711 1.00 94.56 91 ALA A CA 1
ATOM 676 C C . ALA A 1 91 ? -2.708 1.348 18.781 1.00 94.56 91 ALA A C 1
ATOM 678 O O . ALA A 1 91 ? -3.931 1.191 18.689 1.00 94.56 91 ALA A O 1
ATOM 679 N N . PRO A 1 92 ? -2.160 2.041 19.793 1.00 93.50 92 PRO A N 1
ATOM 680 C CA . PRO A 1 92 ? -2.975 2.705 20.797 1.00 93.50 92 PRO A CA 1
ATOM 681 C C . PRO A 1 92 ? -3.819 3.827 20.174 1.00 93.50 92 PRO A C 1
ATOM 683 O O . PRO A 1 92 ? -3.408 4.514 19.234 1.00 93.50 92 PRO A O 1
ATOM 686 N N . VAL A 1 93 ? -5.007 4.013 20.743 1.00 95.44 93 VAL A N 1
ATOM 687 C CA . VAL A 1 93 ? -5.951 5.081 20.399 1.00 95.44 93 VAL A CA 1
ATOM 688 C C . VAL A 1 93 ? -6.038 6.014 21.600 1.00 95.44 93 VAL A C 1
ATOM 690 O O . VAL A 1 93 ? -6.405 5.584 22.698 1.00 95.44 93 VAL A O 1
ATOM 693 N N . THR A 1 94 ? -5.659 7.274 21.402 1.00 95.62 94 THR A N 1
ATOM 694 C CA . THR A 1 94 ? -5.674 8.297 22.455 1.00 95.62 94 THR A CA 1
ATOM 695 C C . THR A 1 94 ? -7.090 8.807 22.715 1.00 95.62 94 THR A C 1
ATOM 697 O O . THR A 1 94 ? -7.999 8.583 21.920 1.00 95.62 94 THR A O 1
ATOM 700 N N . GLU A 1 95 ? -7.294 9.552 23.801 1.00 96.62 95 GLU A N 1
ATOM 701 C CA . GLU A 1 95 ? -8.596 10.181 24.055 1.00 96.62 95 GLU A CA 1
ATOM 702 C C . GLU A 1 95 ? -8.986 11.185 22.956 1.00 96.62 95 GLU A C 1
ATOM 704 O O . GLU A 1 95 ? -10.131 11.216 22.514 1.00 96.62 95 GLU A O 1
ATOM 709 N N . ALA A 1 96 ? -8.018 11.941 22.429 1.00 97.12 96 ALA A N 1
ATOM 710 C CA . ALA A 1 96 ? -8.248 12.850 21.307 1.00 97.12 96 ALA A CA 1
ATOM 711 C C . ALA A 1 96 ? -8.640 12.108 20.014 1.00 97.12 96 ALA A C 1
ATOM 713 O O . ALA A 1 96 ? -9.419 12.628 19.217 1.00 97.12 96 ALA A O 1
ATOM 714 N N . ASP A 1 97 ? -8.123 10.895 19.796 1.00 97.06 97 ASP A N 1
ATOM 715 C CA . ASP A 1 97 ? -8.544 10.040 18.681 1.00 97.06 97 ASP A CA 1
ATOM 716 C C . ASP A 1 97 ? -9.992 9.556 18.872 1.00 97.06 97 ASP A C 1
ATOM 718 O O . ASP A 1 97 ? -10.789 9.609 17.935 1.00 97.06 97 ASP A O 1
ATOM 722 N N . ARG A 1 98 ? -10.369 9.161 20.097 1.00 97.00 98 ARG A N 1
ATOM 723 C CA . ARG A 1 98 ? -11.748 8.746 20.420 1.00 97.00 98 ARG A CA 1
ATOM 724 C C . ARG A 1 98 ? -12.752 9.871 20.210 1.00 97.00 98 ARG A C 1
ATOM 726 O O . ARG A 1 98 ? -13.824 9.629 19.665 1.00 97.00 98 ARG A O 1
ATOM 733 N N . GLN A 1 99 ? -12.389 11.106 20.553 1.00 97.38 99 GLN A N 1
ATOM 734 C CA . GLN A 1 99 ? -13.211 12.292 20.279 1.00 97.38 99 GLN A CA 1
ATOM 735 C C . GLN A 1 99 ? -13.441 12.530 18.776 1.00 97.38 99 GLN A C 1
ATOM 737 O O . GLN A 1 99 ? -14.436 13.144 18.400 1.00 97.38 99 GLN A O 1
ATOM 742 N N . LYS A 1 100 ? -12.560 12.015 17.908 1.00 96.69 100 LYS A N 1
ATOM 743 C CA . LYS A 1 100 ? -12.728 12.014 16.443 1.00 96.69 100 LYS A CA 1
ATOM 744 C C . LYS A 1 100 ? -13.495 10.790 15.924 1.00 96.69 100 LYS A C 1
ATOM 746 O O . LYS A 1 100 ? -13.599 10.610 14.714 1.00 96.69 100 LYS A O 1
ATOM 751 N N . GLY A 1 101 ? -14.015 9.946 16.815 1.00 97.25 101 GLY A N 1
AT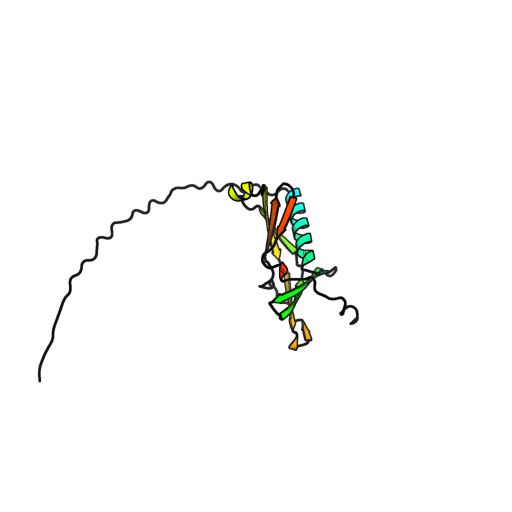OM 752 C CA . GLY A 1 101 ? -14.751 8.730 16.474 1.00 97.25 101 GLY A CA 1
ATOM 753 C C . GLY A 1 101 ? -13.869 7.520 16.163 1.00 97.25 101 GLY A C 1
ATOM 754 O O . GLY A 1 101 ? -14.392 6.521 15.671 1.00 97.25 101 GLY A O 1
ATOM 755 N N . ILE A 1 102 ? -12.557 7.585 16.427 1.00 97.88 102 ILE A N 1
ATOM 756 C CA . ILE A 1 102 ? -11.641 6.462 16.195 1.00 97.88 102 ILE A CA 1
ATOM 757 C C . ILE A 1 102 ? -11.779 5.460 17.346 1.00 97.88 102 ILE A C 1
ATOM 759 O O . ILE A 1 102 ? -11.459 5.774 18.492 1.00 97.88 102 ILE A O 1
ATOM 763 N N . SER A 1 103 ? -12.228 4.244 17.046 1.00 96.81 103 SER A N 1
ATOM 764 C CA . SER A 1 103 ? -12.388 3.153 18.022 1.00 96.81 103 SER A CA 1
ATOM 765 C C . SER A 1 103 ? -11.233 2.152 17.988 1.00 96.81 103 SER A C 1
ATOM 767 O O . SER A 1 103 ? -10.873 1.580 19.019 1.00 96.81 103 SER A O 1
ATOM 769 N N . ARG A 1 104 ? -10.633 1.930 16.812 1.00 96.81 104 ARG A N 1
ATOM 770 C CA . ARG A 1 104 ? -9.524 0.987 16.596 1.00 96.81 104 ARG A CA 1
ATOM 771 C C . ARG A 1 104 ? -8.512 1.586 15.625 1.00 96.81 104 ARG A C 1
ATOM 773 O O . ARG A 1 104 ? -8.901 2.268 14.682 1.00 96.81 104 ARG A O 1
ATOM 780 N N . ARG A 1 105 ? -7.226 1.297 15.832 1.00 97.62 105 ARG A N 1
ATOM 781 C CA . ARG A 1 105 ? -6.139 1.660 14.915 1.00 97.62 105 ARG A CA 1
ATOM 782 C C . ARG A 1 105 ? -5.188 0.486 14.739 1.00 97.62 105 ARG A C 1
ATOM 784 O O . ARG A 1 105 ? -4.804 -0.172 15.707 1.00 97.62 105 ARG A O 1
ATOM 791 N N . TYR A 1 106 ? -4.780 0.265 13.501 1.00 98.06 106 TYR A N 1
ATOM 792 C CA . TYR A 1 106 ? -3.855 -0.777 13.096 1.00 98.06 106 TYR A CA 1
ATOM 793 C C . TYR A 1 106 ? -2.793 -0.199 12.165 1.00 98.06 106 TYR A C 1
ATOM 795 O O . TYR A 1 106 ? -3.058 0.729 11.402 1.00 98.06 106 TYR A O 1
ATOM 803 N N . ILE A 1 107 ? -1.592 -0.764 12.221 1.00 98.06 107 ILE A N 1
ATOM 804 C CA . ILE A 1 107 ? -0.501 -0.475 11.294 1.00 98.06 107 ILE A CA 1
ATOM 805 C C . ILE A 1 107 ? -0.193 -1.778 10.564 1.00 98.06 107 ILE A C 1
ATOM 807 O O . ILE A 1 107 ? 0.299 -2.729 11.172 1.00 98.06 107 ILE A O 1
ATOM 811 N N . ALA A 1 108 ? -0.502 -1.818 9.272 1.00 98.31 108 ALA A N 1
ATOM 812 C CA . ALA A 1 108 ? -0.171 -2.920 8.381 1.00 98.31 108 ALA A CA 1
ATOM 813 C C . ALA A 1 108 ? 1.141 -2.600 7.657 1.00 98.31 108 ALA A C 1
ATOM 815 O O . ALA A 1 108 ? 1.249 -1.577 6.982 1.00 98.31 108 ALA A O 1
ATOM 816 N N . LEU A 1 109 ? 2.156 -3.444 7.820 1.00 98.19 109 LEU A N 1
ATOM 817 C CA . LEU A 1 109 ? 3.469 -3.275 7.205 1.00 98.19 109 LEU A CA 1
ATOM 818 C C . LEU A 1 109 ? 3.438 -3.786 5.768 1.00 98.19 109 LEU A C 1
ATOM 820 O O . LEU A 1 109 ? 3.087 -4.939 5.525 1.00 98.19 109 LEU A O 1
ATOM 824 N N . ILE A 1 110 ? 3.846 -2.937 4.829 1.00 97.88 110 ILE A N 1
ATOM 825 C CA . ILE A 1 110 ? 3.999 -3.303 3.424 1.00 97.88 110 ILE A CA 1
ATOM 826 C C . ILE A 1 110 ? 5.431 -3.782 3.203 1.00 97.88 110 ILE A C 1
ATOM 828 O O . ILE A 1 110 ? 6.386 -3.094 3.575 1.00 97.88 110 ILE A O 1
ATOM 832 N N . ARG A 1 111 ? 5.591 -4.921 2.530 1.00 97.12 111 ARG A N 1
ATOM 833 C CA . ARG A 1 111 ? 6.889 -5.372 2.021 1.00 97.12 111 ARG A CA 1
ATOM 834 C C . ARG A 1 111 ? 6.793 -5.896 0.602 1.00 97.12 111 ARG A C 1
ATOM 836 O O . ARG A 1 111 ? 5.729 -6.268 0.121 1.00 97.12 111 ARG A O 1
ATOM 843 N N . CYS A 1 112 ? 7.945 -5.935 -0.053 1.00 98.06 112 CYS A N 1
ATOM 844 C CA . CYS A 1 112 ? 8.172 -6.691 -1.273 1.00 98.06 112 CYS A CA 1
ATOM 845 C C . CYS A 1 112 ? 9.502 -7.441 -1.157 1.00 98.06 112 CYS A C 1
ATOM 847 O O . CYS A 1 112 ? 10.372 -7.059 -0.372 1.00 98.06 112 CYS A O 1
ATOM 849 N N . LYS A 1 113 ? 9.669 -8.497 -1.954 1.00 98.00 113 LYS A N 1
ATOM 850 C CA . LYS A 1 113 ? 10.929 -9.250 -2.038 1.00 98.00 113 LYS A CA 1
ATOM 851 C C . LYS A 1 113 ? 11.996 -8.470 -2.802 1.00 98.00 113 LYS A C 1
ATOM 853 O O . LYS A 1 113 ? 13.160 -8.473 -2.430 1.00 98.00 113 LYS A O 1
ATOM 858 N N . ALA A 1 114 ? 11.588 -7.816 -3.887 1.00 98.25 114 ALA A N 1
ATOM 859 C CA . ALA A 1 114 ? 12.465 -7.005 -4.716 1.00 98.25 114 ALA A CA 1
ATOM 860 C C . ALA A 1 114 ? 11.671 -5.938 -5.475 1.00 98.25 114 ALA A C 1
ATOM 862 O O . ALA A 1 114 ? 10.446 -6.042 -5.609 1.00 98.25 114 ALA A O 1
ATOM 863 N N . HIS A 1 115 ? 12.376 -4.949 -6.015 1.00 98.38 115 HIS A N 1
ATOM 864 C CA . HIS A 1 115 ? 11.831 -3.998 -6.978 1.00 98.38 115 HIS A CA 1
ATOM 865 C C . HIS A 1 115 ? 12.793 -3.760 -8.143 1.00 98.38 115 HIS A C 1
ATOM 867 O O . HIS A 1 115 ? 13.987 -4.042 -8.051 1.00 98.38 115 HIS A O 1
ATOM 873 N N . ARG A 1 116 ? 12.262 -3.207 -9.230 1.00 97.44 116 ARG A N 1
ATOM 874 C CA . ARG A 1 116 ? 13.029 -2.637 -10.340 1.00 97.44 116 ARG A CA 1
ATOM 875 C C . ARG A 1 116 ? 12.318 -1.412 -10.896 1.00 97.44 116 ARG A C 1
ATOM 877 O O . ARG A 1 116 ? 11.128 -1.215 -10.645 1.00 97.44 116 ARG A O 1
ATOM 884 N N . ILE A 1 117 ? 13.053 -0.582 -11.620 1.00 95.69 117 ILE A N 1
ATOM 885 C CA . ILE A 1 117 ? 12.567 0.691 -12.157 1.00 95.69 117 ILE A CA 1
ATOM 886 C C . ILE A 1 117 ? 12.798 0.683 -13.664 1.00 95.69 117 ILE A C 1
ATOM 888 O O . ILE A 1 117 ? 13.795 0.139 -14.133 1.00 95.69 117 ILE A O 1
ATOM 892 N N . TRP A 1 118 ? 11.870 1.254 -14.423 1.00 92.94 118 TRP A N 1
ATOM 893 C CA . TRP A 1 118 ? 12.070 1.479 -15.849 1.00 92.94 118 TRP A CA 1
ATOM 894 C C . TRP A 1 118 ? 13.059 2.625 -16.059 1.00 92.94 118 TRP A C 1
ATOM 896 O O . TRP A 1 118 ? 12.791 3.759 -15.650 1.00 92.94 118 TRP A O 1
ATOM 906 N N . ASP A 1 119 ? 14.183 2.330 -16.697 1.00 85.44 119 ASP A N 1
ATOM 907 C CA . ASP A 1 119 ? 15.155 3.315 -17.143 1.00 85.44 119 ASP A CA 1
ATOM 908 C C . ASP A 1 119 ? 14.674 3.899 -18.478 1.00 85.44 119 ASP A C 1
ATOM 910 O O . ASP A 1 119 ? 14.723 3.258 -19.527 1.00 85.44 119 ASP A O 1
ATOM 914 N N . GLY A 1 120 ? 14.128 5.117 -18.428 1.00 80.88 120 GLY A N 1
ATOM 915 C CA . GLY A 1 120 ? 13.637 5.819 -19.615 1.00 80.88 120 GLY A CA 1
ATOM 916 C C . GLY A 1 120 ? 14.713 6.011 -20.695 1.00 80.88 120 GLY A C 1
ATOM 917 O O . GLY A 1 120 ? 14.442 5.672 -21.845 1.00 80.88 120 GLY A O 1
ATOM 918 N N . PRO A 1 121 ? 15.905 6.538 -20.353 1.00 81.50 121 PRO A N 1
ATOM 919 C CA . PRO A 1 121 ? 17.027 6.670 -21.283 1.00 81.50 121 PRO A CA 1
ATOM 920 C C . PRO A 1 121 ? 17.487 5.366 -21.943 1.00 81.50 121 PRO A C 1
ATOM 922 O O . PRO A 1 121 ? 17.751 5.369 -23.143 1.00 81.50 121 PRO A O 1
ATOM 925 N N . MET A 1 122 ? 17.588 4.272 -21.184 1.00 76.06 122 MET A N 1
ATOM 926 C CA . MET A 1 122 ? 18.041 2.977 -21.716 1.0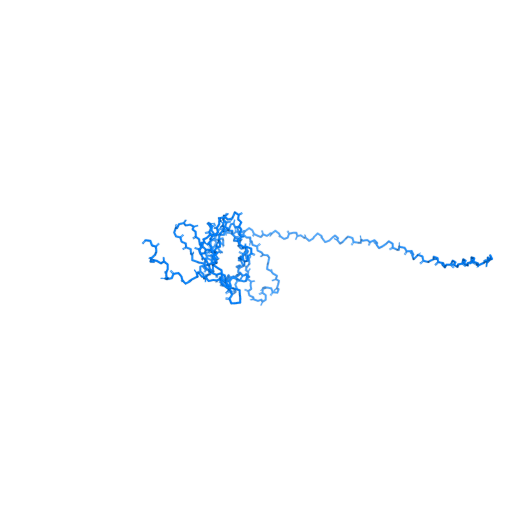0 76.06 122 MET A CA 1
ATOM 927 C C . MET A 1 122 ? 16.902 2.149 -22.334 1.00 76.06 122 MET A C 1
ATOM 929 O O . MET A 1 122 ? 17.158 1.157 -23.009 1.00 76.06 122 MET A O 1
ATOM 933 N N . VAL A 1 123 ? 15.648 2.586 -22.162 1.00 87.19 123 VAL A N 1
ATOM 934 C CA . VAL A 1 123 ? 14.430 1.907 -22.641 1.00 87.19 123 VAL A CA 1
ATOM 935 C C . VAL A 1 123 ? 14.382 0.453 -22.154 1.00 87.19 123 VAL A C 1
ATOM 937 O O . VAL A 1 123 ? 13.970 -0.463 -22.865 1.00 87.19 123 VAL A O 1
ATOM 940 N N . GLU A 1 124 ? 14.809 0.237 -20.913 1.00 92.06 124 GLU A N 1
ATOM 941 C CA . GLU A 1 124 ? 14.881 -1.089 -20.313 1.00 92.06 124 GLU A CA 1
ATOM 942 C C . GLU A 1 124 ? 14.526 -1.063 -18.829 1.00 92.06 124 GLU A C 1
ATOM 944 O O . GLU A 1 124 ? 14.489 -0.024 -18.168 1.00 92.06 124 GLU A O 1
ATOM 949 N N . TRP A 1 125 ? 14.232 -2.238 -18.285 1.00 93.81 125 TRP A N 1
ATOM 950 C CA . TRP A 1 125 ? 14.081 -2.391 -16.848 1.00 93.81 125 TRP A CA 1
ATOM 951 C C . TRP A 1 125 ? 15.450 -2.523 -16.197 1.00 93.81 125 TRP A C 1
ATOM 953 O O . TRP A 1 125 ? 16.264 -3.327 -16.640 1.00 93.81 125 TRP A O 1
ATOM 963 N N . SER A 1 126 ? 15.657 -1.829 -15.080 1.00 95.69 126 SER A N 1
ATOM 964 C CA . SER A 1 126 ? 16.822 -2.078 -14.240 1.00 95.69 126 SER A CA 1
ATOM 965 C C . SER A 1 126 ? 16.852 -3.527 -13.744 1.00 95.69 126 SER A C 1
ATOM 967 O O . SER A 1 126 ? 15.813 -4.187 -13.613 1.00 95.69 126 SER A O 1
ATOM 969 N N . GLU A 1 127 ? 18.035 -3.968 -13.323 1.00 96.81 127 GLU A N 1
ATOM 970 C CA . GLU A 1 127 ? 18.176 -5.184 -12.526 1.00 96.81 127 GLU A CA 1
ATOM 971 C C . GLU A 1 127 ? 17.275 -5.160 -11.285 1.00 96.81 127 GLU A C 1
ATOM 973 O O . GLU A 1 127 ? 16.957 -4.099 -10.723 1.00 96.81 127 GLU A O 1
ATOM 978 N N . TRP A 1 128 ? 16.867 -6.353 -10.853 1.00 97.69 128 TRP A N 1
ATOM 979 C CA . TRP A 1 128 ? 16.115 -6.522 -9.616 1.00 97.69 128 TRP A CA 1
ATOM 980 C C . TRP A 1 128 ? 16.988 -6.172 -8.412 1.00 97.69 128 TRP A C 1
ATOM 982 O O . TRP A 1 128 ? 18.120 -6.629 -8.289 1.00 97.69 128 TRP A O 1
ATOM 992 N N . ARG A 1 129 ? 16.430 -5.396 -7.485 1.00 97.94 129 ARG A N 1
ATOM 993 C CA . ARG A 1 129 ? 17.066 -5.043 -6.214 1.00 97.94 129 ARG A CA 1
ATOM 994 C C . ARG A 1 129 ? 16.26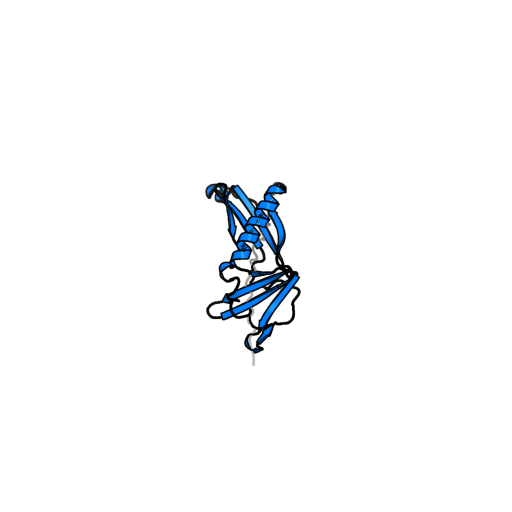1 -5.636 -5.070 1.00 97.94 129 ARG A C 1
ATOM 996 O O . ARG A 1 129 ? 15.067 -5.356 -4.971 1.00 97.94 129 ARG A O 1
ATOM 1003 N N . GLU A 1 130 ? 16.905 -6.423 -4.212 1.00 97.62 130 GLU A N 1
ATOM 1004 C CA . GLU A 1 130 ? 16.302 -7.081 -3.038 1.00 97.62 130 GLU A CA 1
ATOM 1005 C C . GLU A 1 130 ? 16.037 -6.091 -1.893 1.00 97.62 130 GLU A C 1
ATOM 1007 O O . GLU A 1 130 ? 16.616 -6.141 -0.812 1.00 97.62 130 GLU A O 1
ATOM 1012 N N . SER A 1 131 ? 15.189 -5.108 -2.162 1.00 94.12 131 SER A N 1
ATOM 1013 C CA . SER A 1 131 ? 14.770 -4.100 -1.198 1.00 94.12 131 SER A CA 1
ATOM 1014 C C . SER A 1 131 ? 13.437 -3.492 -1.612 1.00 94.12 131 SER A C 1
ATOM 1016 O O . SER A 1 131 ? 12.953 -3.693 -2.731 1.00 94.12 131 SER A O 1
ATOM 1018 N N . SER A 1 132 ? 12.834 -2.719 -0.713 1.00 93.88 132 SER A N 1
ATOM 1019 C CA . SER A 1 132 ? 11.678 -1.888 -1.043 1.00 93.88 132 SER A CA 1
ATOM 1020 C C . SER A 1 132 ? 12.099 -0.644 -1.825 1.00 93.88 132 SER A C 1
ATOM 1022 O O . SER A 1 132 ? 13.181 -0.093 -1.616 1.00 93.88 132 SER A O 1
ATOM 1024 N N . TYR A 1 133 ? 11.227 -0.162 -2.710 1.00 96.00 133 TYR A N 1
ATOM 1025 C CA . TYR A 1 133 ? 11.436 1.126 -3.367 1.00 96.00 133 TYR A CA 1
ATOM 1026 C C . TYR A 1 133 ? 11.305 2.249 -2.330 1.00 96.00 133 TYR A C 1
ATOM 1028 O O . TYR A 1 133 ? 10.237 2.425 -1.752 1.00 96.00 133 TYR A O 1
ATOM 1036 N N . GLY A 1 134 ? 12.370 3.022 -2.098 1.00 95.38 134 GLY A N 1
ATOM 1037 C CA . GLY A 1 134 ? 12.464 3.944 -0.953 1.00 95.38 134 GLY A CA 1
ATOM 1038 C C . GLY A 1 134 ? 11.428 5.077 -0.895 1.00 95.38 134 GLY A C 1
ATOM 1039 O O . GLY A 1 134 ? 11.296 5.730 0.137 1.00 95.38 134 GLY A O 1
ATOM 1040 N N . PHE A 1 135 ? 10.686 5.325 -1.978 1.00 95.50 135 PHE A N 1
ATOM 1041 C CA . PHE A 1 135 ? 9.577 6.283 -1.983 1.00 95.50 135 PHE A CA 1
ATOM 1042 C C . PHE A 1 135 ? 8.200 5.639 -1.806 1.00 95.50 135 PHE A C 1
ATOM 1044 O O . PHE A 1 135 ? 7.239 6.367 -1.552 1.00 95.50 135 PHE A O 1
ATOM 1051 N N . PHE A 1 136 ? 8.094 4.317 -1.960 1.00 97.50 136 PHE A N 1
ATOM 1052 C CA . PHE A 1 136 ? 6.848 3.600 -1.724 1.00 97.50 136 PHE A CA 1
ATOM 1053 C C . PHE A 1 136 ? 6.578 3.529 -0.213 1.00 97.50 136 PHE A C 1
ATOM 1055 O O . PHE A 1 136 ? 7.528 3.384 0.562 1.00 97.50 136 PHE A O 1
ATOM 1062 N N . PRO A 1 137 ? 5.320 3.647 0.240 1.00 97.12 137 PRO A N 1
ATOM 1063 C CA . PRO A 1 137 ? 5.014 3.572 1.664 1.00 97.12 137 PRO A CA 1
ATOM 1064 C C . PRO A 1 137 ? 5.400 2.204 2.238 1.00 97.12 137 PRO A C 1
ATOM 1066 O O . PRO A 1 137 ? 5.149 1.173 1.620 1.00 97.12 137 PRO A O 1
ATOM 1069 N N . SER A 1 138 ? 5.980 2.190 3.438 1.00 97.62 138 SER A N 1
ATOM 1070 C CA . SER A 1 138 ? 6.307 0.956 4.166 1.00 97.62 138 SER A CA 1
ATOM 1071 C C . SER A 1 138 ? 5.179 0.478 5.081 1.00 97.62 138 SER A C 1
ATOM 1073 O O . SER A 1 138 ? 5.272 -0.601 5.664 1.00 97.62 138 SER A O 1
ATOM 1075 N N . SER A 1 139 ? 4.116 1.268 5.239 1.00 98.25 139 SER A N 1
ATOM 1076 C CA . SER A 1 139 ? 2.962 0.903 6.052 1.00 98.25 139 SER A CA 1
ATOM 1077 C C . SER A 1 139 ? 1.672 1.590 5.608 1.00 98.25 139 SER A C 1
ATOM 1079 O O . SER A 1 139 ? 1.685 2.653 4.980 1.00 98.25 139 SER A O 1
ATOM 1081 N N . ILE A 1 140 ? 0.557 0.961 5.974 1.00 98.69 140 ILE A N 1
ATOM 1082 C CA . ILE A 1 140 ? -0.810 1.467 5.868 1.00 98.69 140 ILE A CA 1
ATOM 1083 C C . ILE A 1 140 ? -1.354 1.595 7.283 1.00 98.69 140 ILE A C 1
ATOM 1085 O O . ILE A 1 140 ? -1.248 0.667 8.087 1.00 98.69 140 ILE A O 1
ATOM 1089 N N . VAL A 1 141 ? -1.940 2.745 7.586 1.00 98.56 141 VAL A N 1
ATOM 1090 C CA . VAL A 1 141 ? -2.710 2.949 8.807 1.00 98.56 141 VAL A CA 1
ATOM 1091 C C . VAL A 1 141 ? -4.161 2.618 8.491 1.00 98.56 141 VAL A C 1
ATOM 1093 O O . VAL A 1 141 ? -4.735 3.170 7.552 1.00 98.56 141 VAL A O 1
ATOM 1096 N N . VAL A 1 142 ? -4.741 1.704 9.263 1.00 98.62 142 VAL A N 1
ATOM 1097 C CA . VAL A 1 142 ? -6.152 1.324 9.162 1.00 98.62 142 VAL A CA 1
ATOM 1098 C C . VAL A 1 142 ? -6.849 1.708 10.456 1.00 98.62 142 VAL A C 1
ATOM 1100 O O . VAL A 1 142 ? -6.453 1.272 11.535 1.00 98.62 142 VAL A O 1
ATOM 1103 N N . GLU A 1 143 ? -7.882 2.529 10.355 1.00 98.44 143 GLU A N 1
ATOM 1104 C CA . GLU A 1 143 ? -8.643 3.050 11.486 1.00 98.44 143 GLU A CA 1
ATOM 1105 C C . GLU A 1 143 ? -10.110 2.684 11.340 1.00 98.44 143 GLU A C 1
ATOM 1107 O O . GLU A 1 143 ? -10.676 2.801 10.259 1.00 98.44 143 GLU A O 1
ATOM 1112 N N . GLU A 1 144 ? -10.742 2.272 12.432 1.00 97.94 144 GLU A N 1
ATOM 1113 C CA . GLU A 1 144 ? -12.198 2.231 12.496 1.00 97.94 144 GLU A CA 1
ATOM 1114 C C . GLU A 1 144 ? -12.699 3.579 13.004 1.00 97.94 144 GLU A C 1
ATOM 1116 O O . GLU A 1 144 ? -12.393 3.966 14.131 1.00 97.94 144 GLU A O 1
ATOM 1121 N N . ILE A 1 145 ? -13.462 4.280 12.170 1.00 97.81 145 ILE A N 1
ATOM 1122 C CA . ILE A 1 145 ? -14.022 5.599 12.451 1.00 97.81 145 ILE A CA 1
ATOM 1123 C C . ILE A 1 145 ? -15.540 5.477 12.378 1.00 97.81 145 ILE A C 1
ATOM 1125 O O . ILE A 1 145 ? -16.086 5.162 11.320 1.00 97.81 145 ILE A O 1
ATOM 1129 N N . ASN A 1 146 ? -16.230 5.695 13.500 1.00 95.62 146 ASN A N 1
ATOM 1130 C CA . ASN A 1 146 ? -17.692 5.570 13.596 1.00 95.62 146 ASN A CA 1
ATOM 1131 C C . ASN A 1 146 ? -18.226 4.227 13.044 1.00 95.62 146 ASN A C 1
ATOM 1133 O O . ASN A 1 146 ? -19.243 4.185 12.355 1.00 95.62 146 ASN A O 1
ATOM 1137 N N . GLY A 1 147 ? -17.508 3.128 13.307 1.00 94.56 147 GLY A N 1
ATOM 1138 C CA . GLY A 1 147 ? -17.872 1.776 12.859 1.00 94.56 147 GLY A CA 1
ATOM 1139 C C . GLY A 1 147 ? -17.511 1.438 11.407 1.00 94.56 147 GLY A C 1
ATOM 1140 O O . GLY A 1 147 ? -17.862 0.361 10.937 1.00 94.56 147 GLY A O 1
ATOM 1141 N N . THR A 1 148 ? -16.815 2.324 10.684 1.00 96.44 148 THR A N 1
ATOM 1142 C CA . THR A 1 148 ? -16.338 2.070 9.313 1.00 96.44 148 THR A CA 1
ATOM 1143 C C . THR A 1 148 ? -14.815 2.025 9.273 1.00 96.44 148 THR A C 1
ATOM 1145 O O . THR A 1 148 ? -14.158 2.923 9.794 1.00 96.44 148 THR A O 1
ATOM 1148 N N . LEU A 1 149 ? -14.239 1.006 8.631 1.00 96.81 149 LEU A N 1
ATOM 1149 C CA . LEU A 1 149 ? -12.792 0.932 8.422 1.00 96.81 149 LEU A CA 1
ATOM 1150 C C . LEU A 1 149 ? -12.349 1.861 7.289 1.00 96.81 149 LEU A C 1
ATOM 1152 O O . LEU A 1 149 ? -12.881 1.815 6.183 1.00 96.81 149 LEU A O 1
ATOM 1156 N N . SER A 1 150 ? -11.335 2.669 7.569 1.00 97.94 150 SER A N 1
ATOM 1157 C CA . SER A 1 150 ? -10.677 3.577 6.639 1.00 97.94 150 SER A CA 1
ATOM 1158 C C . SER A 1 150 ? -9.183 3.279 6.622 1.00 97.94 150 SER A C 1
ATOM 1160 O O . SER A 1 150 ? -8.553 3.174 7.673 1.00 97.94 150 SER A O 1
ATOM 1162 N N . ALA A 1 151 ? -8.609 3.131 5.431 1.00 98.31 151 ALA A N 1
ATOM 1163 C CA . ALA A 1 151 ? -7.194 2.845 5.240 1.00 98.31 151 ALA A CA 1
ATOM 1164 C C . ALA A 1 151 ? -6.511 4.019 4.536 1.00 98.31 151 ALA A C 1
ATOM 1166 O O . ALA A 1 151 ? -7.034 4.558 3.561 1.00 98.31 151 ALA A O 1
ATOM 1167 N N . HIS A 1 152 ? -5.323 4.401 4.998 1.00 98.19 152 HIS A N 1
ATOM 1168 C CA . HIS A 1 152 ? -4.525 5.442 4.362 1.00 98.19 152 HIS A CA 1
ATOM 1169 C C . HIS A 1 152 ? -3.023 5.188 4.521 1.00 98.19 152 HIS A C 1
ATOM 1171 O O . HIS A 1 152 ? -2.563 4.573 5.481 1.00 98.19 152 HIS A O 1
ATOM 1177 N N . ALA A 1 153 ? -2.233 5.690 3.573 1.00 97.94 153 ALA A N 1
ATOM 1178 C CA . ALA A 1 153 ? -0.779 5.594 3.603 1.00 97.94 153 ALA A CA 1
ATOM 1179 C C . ALA A 1 153 ? -0.138 6.886 3.098 1.00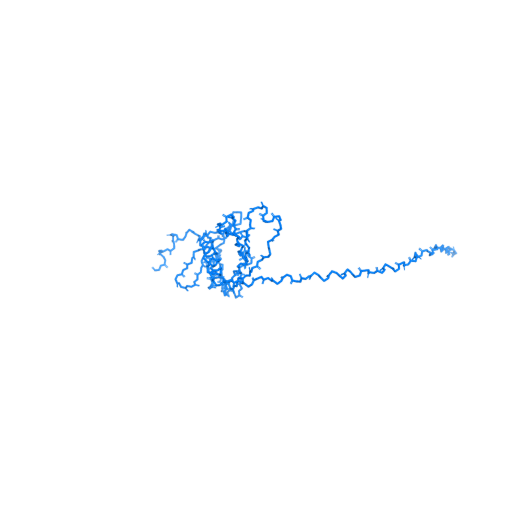 97.94 153 ALA A C 1
ATOM 1181 O O . ALA A 1 153 ? -0.601 7.524 2.147 1.00 97.94 153 ALA A O 1
ATOM 1182 N N . LYS A 1 154 ? 0.961 7.283 3.741 1.00 95.44 154 LYS A N 1
ATOM 1183 C CA . LYS A 1 154 ? 1.677 8.517 3.413 1.00 95.44 154 LYS A CA 1
ATOM 1184 C C . LYS A 1 154 ? 2.189 8.460 1.973 1.00 95.44 154 LYS A C 1
ATOM 1186 O O . LYS A 1 154 ? 2.935 7.553 1.645 1.00 95.44 154 LYS A O 1
ATOM 1191 N N . ARG A 1 155 ? 1.876 9.474 1.156 1.00 92.62 155 ARG A N 1
ATOM 1192 C CA . ARG A 1 155 ? 2.329 9.627 -0.248 1.00 92.62 155 ARG A CA 1
ATOM 1193 C C . ARG A 1 155 ? 1.819 8.567 -1.229 1.00 92.62 155 ARG A C 1
ATOM 1195 O O . ARG A 1 155 ? 2.254 8.589 -2.376 1.00 92.62 155 ARG A O 1
ATOM 1202 N N . LEU A 1 156 ? 0.894 7.688 -0.839 1.00 95.38 156 LEU A N 1
ATOM 1203 C CA . LEU A 1 156 ? 0.350 6.687 -1.763 1.00 95.38 156 LEU A CA 1
ATOM 1204 C C . LEU A 1 156 ? -0.373 7.337 -2.960 1.00 95.38 156 LEU A C 1
ATOM 1206 O O . LEU A 1 156 ? -0.316 6.820 -4.066 1.00 95.38 156 LEU A O 1
ATOM 1210 N N . SER A 1 157 ? -0.924 8.541 -2.778 1.00 94.75 157 SER A N 1
ATOM 1211 C CA . SER A 1 157 ? -1.509 9.370 -3.844 1.00 94.75 157 SER A CA 1
ATOM 1212 C C . SER A 1 157 ? -0.546 9.745 -4.977 1.00 94.75 157 SER A C 1
ATOM 1214 O O . SER A 1 157 ? -0.994 10.163 -6.038 1.00 94.75 157 SER A O 1
ATOM 1216 N N . ASN A 1 158 ? 0.770 9.629 -4.772 1.00 95.19 158 ASN A N 1
ATOM 1217 C CA . ASN A 1 158 ? 1.767 9.868 -5.820 1.00 95.19 158 ASN A CA 1
ATOM 1218 C C . ASN A 1 158 ? 1.957 8.644 -6.728 1.00 95.19 158 ASN A C 1
ATOM 1220 O O . ASN A 1 158 ? 2.765 8.688 -7.653 1.00 95.19 158 ASN A O 1
ATOM 1224 N N . PHE A 1 159 ? 1.277 7.541 -6.422 1.00 96.12 159 PHE A N 1
ATOM 1225 C CA . PHE A 1 159 ? 1.372 6.275 -7.120 1.00 96.12 159 PHE A CA 1
ATOM 1226 C C . PHE A 1 159 ? 0.040 5.963 -7.784 1.00 96.12 159 PHE A C 1
ATOM 1228 O O . PHE A 1 159 ? -1.022 6.081 -7.170 1.00 96.12 159 PHE A O 1
ATOM 1235 N N . SER A 1 160 ? 0.109 5.531 -9.033 1.00 95.06 160 SER A N 1
ATOM 1236 C CA . SER A 1 160 ? -1.040 5.038 -9.782 1.00 95.06 160 SER A CA 1
ATOM 1237 C C . SER A 1 160 ? -0.715 3.668 -10.370 1.00 95.06 160 SER A C 1
ATOM 1239 O O . SER A 1 160 ? 0.455 3.394 -10.646 1.00 95.06 160 SER A O 1
ATOM 1241 N N . PRO A 1 161 ? -1.712 2.804 -10.618 1.00 91.75 161 PRO A N 1
ATOM 1242 C CA . PRO A 1 161 ? -1.488 1.498 -11.246 1.00 91.75 161 PRO A CA 1
ATOM 1243 C C . PRO A 1 161 ? -0.854 1.594 -12.650 1.00 91.75 161 PRO A C 1
ATOM 1245 O O . PRO A 1 161 ? -0.419 0.591 -13.201 1.00 91.75 161 PRO A O 1
ATOM 1248 N N . GLY A 1 162 ? -0.708 2.805 -13.203 1.00 74.12 162 GLY A N 1
ATOM 1249 C CA . GLY A 1 162 ? -0.153 3.053 -14.527 1.00 74.12 162 GLY A CA 1
ATOM 1250 C C . GLY A 1 162 ? -1.221 3.000 -15.618 1.00 74.12 162 GLY A C 1
ATOM 1251 O O . GLY A 1 162 ? -2.358 2.597 -15.389 1.00 74.12 162 GLY A O 1
ATOM 1252 N N . ILE A 1 163 ? -0.851 3.463 -16.812 1.00 58.88 163 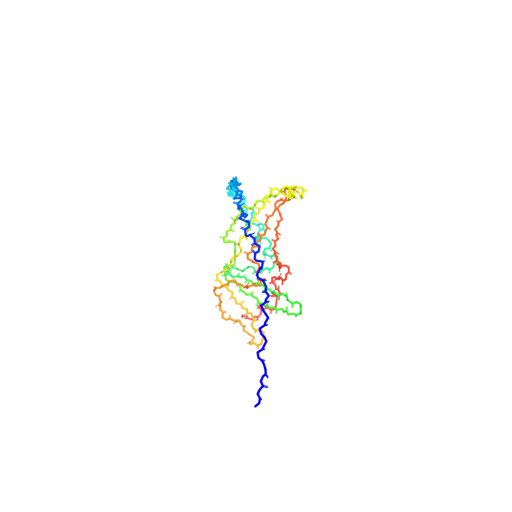ILE A N 1
ATOM 1253 C CA . ILE A 1 163 ? -1.695 3.478 -18.017 1.00 58.88 163 ILE A CA 1
ATOM 1254 C C . ILE A 1 163 ? -1.136 2.414 -18.973 1.00 58.88 163 ILE A C 1
ATOM 1256 O O . ILE A 1 163 ? -0.639 2.731 -20.047 1.00 58.88 163 ILE A O 1
ATOM 1260 N N . ASP A 1 164 ? -1.125 1.146 -18.565 1.00 53.75 164 ASP A N 1
ATOM 1261 C CA . ASP A 1 164 ? -0.572 0.052 -19.385 1.00 53.75 164 ASP A CA 1
ATOM 1262 C C . ASP A 1 164 ? -1.624 -0.533 -20.357 1.00 53.75 164 ASP A C 1
ATOM 1264 O O . ASP A 1 164 ? -1.640 -1.728 -20.635 1.00 53.75 164 ASP A O 1
ATOM 1268 N N . SER A 1 165 ? -2.487 0.299 -20.956 1.00 44.00 165 SER A N 1
ATOM 1269 C CA . SER A 1 165 ? -3.295 -0.132 -22.113 1.00 44.00 165 SER A CA 1
ATOM 1270 C C . SER A 1 165 ? -2.489 -0.191 -23.420 1.00 44.00 165 SER A C 1
ATOM 1272 O O . SER A 1 165 ? -2.944 -0.785 -24.392 1.00 44.00 165 SER A O 1
ATOM 1274 N N . THR A 1 166 ? -1.276 0.371 -23.467 1.00 42.59 166 THR A N 1
ATOM 1275 C CA . THR A 1 166 ? -0.456 0.444 -24.692 1.00 42.59 166 THR A CA 1
ATOM 1276 C C . THR A 1 166 ? 0.616 -0.642 -24.823 1.00 42.59 166 THR A C 1
ATOM 1278 O O . THR A 1 166 ? 1.243 -0.738 -25.873 1.00 42.59 166 THR A O 1
ATOM 1281 N N . MET A 1 167 ? 0.813 -1.501 -23.817 1.00 44.97 167 MET A N 1
ATOM 1282 C CA . MET A 1 167 ? 1.868 -2.535 -23.822 1.00 44.97 167 MET A CA 1
ATOM 1283 C C . MET A 1 167 ? 1.344 -3.971 -23.997 1.00 44.97 167 MET A C 1
ATOM 1285 O O . MET A 1 167 ? 2.138 -4.909 -24.049 1.00 44.97 167 MET A O 1
ATOM 1289 N N . ALA A 1 168 ? 0.030 -4.164 -24.164 1.00 41.34 168 ALA A N 1
ATOM 1290 C CA . ALA A 1 168 ? -0.543 -5.461 -24.543 1.00 41.34 168 ALA A CA 1
ATOM 1291 C C . ALA A 1 168 ? -0.159 -5.908 -25.975 1.00 41.34 168 ALA A C 1
ATOM 1293 O O . ALA A 1 168 ? -0.424 -7.046 -26.345 1.00 41.34 168 ALA A O 1
ATOM 1294 N N . ALA A 1 169 ? 0.480 -5.042 -26.771 1.00 33.09 169 ALA A N 1
ATOM 1295 C CA . ALA A 1 169 ? 0.793 -5.286 -28.182 1.00 33.09 169 ALA A CA 1
ATOM 1296 C C . ALA A 1 169 ? 2.253 -5.706 -28.471 1.00 33.09 169 ALA A C 1
ATOM 1298 O O . ALA A 1 169 ? 2.637 -5.767 -29.634 1.00 33.09 169 ALA A O 1
ATOM 1299 N N . ALA A 1 170 ? 3.076 -5.981 -27.453 1.00 34.88 170 ALA A N 1
ATOM 1300 C CA . ALA A 1 170 ? 4.487 -6.356 -27.636 1.00 34.88 170 ALA A CA 1
ATOM 1301 C C . ALA A 1 170 ? 4.813 -7.772 -27.121 1.00 34.88 170 ALA A C 1
ATOM 1303 O O . ALA A 1 170 ? 5.831 -7.980 -26.457 1.00 34.88 170 ALA A O 1
ATOM 1304 N N . ARG A 1 171 ? 3.938 -8.742 -27.403 1.00 37.03 171 ARG A N 1
ATOM 1305 C CA . ARG A 1 171 ? 4.252 -10.174 -27.330 1.00 37.03 171 ARG A CA 1
ATOM 1306 C C . ARG A 1 171 ? 4.016 -10.820 -28.681 1.00 37.03 171 ARG A C 1
ATOM 1308 O O . ARG A 1 171 ? 2.964 -10.509 -29.277 1.00 37.03 171 ARG A O 1
#